Protein AF-A0ABD1K1K9-F1 (afdb_monomer)

Organism: NCBI:txid363190

Radius of gyration: 26.62 Å; Cα contacts (8 Å, |Δi|>4): 197; chains: 1; bounding box: 56×58×62 Å

Solvent-accessible surface area (backbone atoms only — not comparable to full-atom values): 9555 Å² total; per-residue (Å²): 135,87,79,87,56,59,51,72,58,50,47,62,56,46,63,74,80,51,86,62,92,64,49,70,59,55,43,46,50,52,50,70,70,32,63,67,47,62,74,72,45,78,76,86,63,81,74,80,76,75,80,84,75,78,77,81,86,60,85,56,72,51,34,38,30,41,42,52,78,50,68,86,47,85,70,41,99,88,55,29,24,31,37,39,35,39,30,22,71,54,74,62,50,77,45,78,47,78,24,65,61,72,50,42,67,59,50,50,57,52,47,52,56,50,29,74,75,75,48,81,36,52,30,43,36,31,56,83,47,69,43,62,70,33,68,70,40,49,50,54,30,56,77,69,67,28,45,79,43,67,53,66,86,96,47,97,85,113

Sequence (158 aa):
MAWHVGVRKTQGWITRHLYWPRLHKDVVAFVRSCHVCQVSGKPNQKVPVAPLCPPPIVIESFSRVLIDCVGPSPRTKKGNEFLFTIMDVTTHFPEAIPLRNIKTRTVVDSLLLFFSRFGLPKEVQSDRGTNFTSGVFQQAMDELGITQVVSSAYHPQS

Mean predicted aligned error: 12.32 Å

Secondary structure (DSSP, 8-state):
------HHHHHHHHTTT---TTHHHHHHHHHHH-HHHHHHS---S-PPPPPP-PPP---STTSEEEEEEE---PPPTT---EEEEEEETTT--EEEEEES---HHHHHHHHHHHHHHH---SEEEE-S-HHHHSHHHHHHHHHTTPEEEEPPTT-TT-

InterPro domains:
  IPR001584 Integrase, catalytic core [PF00665] (75-156)
  IPR001584 Integrase, catalytic core [PS50994] (50-158)
  IPR012337 Ribonuclease H-like superfamily [SSF53098] (53-158)
  IPR036397 Ribonuclease H superfamily [G3DSA:3.30.420.10] (57-158)
  IPR041588 Integrase zinc-binding domain [PF17921] (3-40)

Nearest PDB structures (foldseek):
  5ejk-assembly1_E  TM=6.151E-01  e=3.432E-09  Rous sarcoma virus - Prague C
  5ejk-assembly1_H  TM=6.158E-01  e=6.877E-09  Rous 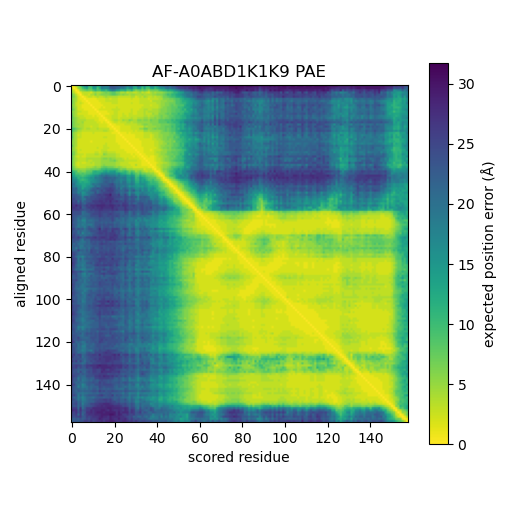sarcoma virus - Prague C
  7jn3-assembly1_E  TM=6.492E-01  e=1.468E-08  Rous sarcoma virus (strain Schmidt-Ruppin A)
  7usf-assembly1_A  TM=6.588E-01  e=1.258E-07  Mouse mammary tumor virus
  3jca-assembly1_E  TM=6.449E-01  e=8.081E-08  Mouse mammary tumor virus

pLDDT: mean 85.43, std 12.84, range [40.91, 96.12]

Structure (mmCIF, N/CA/C/O backbone):
data_AF-A0ABD1K1K9-F1
#
_entry.id   AF-A0ABD1K1K9-F1
#
loop_
_atom_site.group_PDB
_atom_site.id
_atom_site.type_symbol
_atom_site.label_atom_id
_atom_site.label_alt_id
_atom_site.label_comp_id
_atom_site.label_asym_id
_atom_site.label_entity_id
_atom_site.label_seq_id
_atom_site.pdbx_PDB_ins_code
_atom_site.Cartn_x
_atom_site.Cartn_y
_atom_site.Cartn_z
_atom_site.occupancy
_atom_site.B_iso_or_equiv
_atom_site.auth_seq_id
_atom_site.auth_comp_id
_atom_site.auth_asym_id
_atom_site.auth_atom_id
_atom_site.pdbx_PDB_model_num
ATOM 1 N N . MET A 1 1 ? 23.567 -40.635 -18.439 1.00 40.91 1 MET A N 1
ATOM 2 C CA . MET A 1 1 ? 23.815 -39.460 -17.573 1.00 40.91 1 MET A CA 1
ATOM 3 C C . MET A 1 1 ? 24.347 -38.323 -18.432 1.00 40.91 1 MET A C 1
ATOM 5 O O . MET A 1 1 ? 25.516 -38.354 -18.794 1.00 40.91 1 MET A O 1
ATOM 9 N N . ALA A 1 2 ? 23.507 -37.361 -18.813 1.00 55.34 2 ALA A N 1
ATOM 10 C CA . ALA A 1 2 ? 23.975 -36.148 -19.482 1.00 55.34 2 ALA A CA 1
ATOM 11 C C . ALA A 1 2 ? 24.431 -35.154 -18.405 1.00 55.34 2 ALA A C 1
ATOM 13 O O . ALA A 1 2 ? 23.628 -34.668 -17.613 1.00 55.34 2 ALA A O 1
ATOM 14 N N . TRP A 1 3 ? 25.736 -34.915 -18.313 1.00 66.38 3 TRP A N 1
ATOM 15 C CA . TRP A 1 3 ? 26.302 -33.986 -17.340 1.00 66.38 3 TRP A CA 1
ATOM 16 C C . TRP A 1 3 ? 26.154 -32.553 -17.879 1.00 66.38 3 TRP A C 1
ATOM 18 O O . TRP A 1 3 ? 26.873 -32.164 -18.797 1.00 66.38 3 TRP A O 1
ATOM 28 N N . HIS A 1 4 ? 25.226 -31.763 -17.320 1.00 83.75 4 HIS A N 1
ATOM 29 C CA . HIS A 1 4 ? 25.000 -30.344 -17.655 1.00 83.75 4 HIS A CA 1
ATOM 30 C C . HIS A 1 4 ? 26.104 -29.446 -17.084 1.00 83.75 4 HIS A C 1
ATOM 32 O O . HIS A 1 4 ? 25.910 -28.663 -16.155 1.00 83.75 4 HIS A O 1
ATOM 38 N N . VAL A 1 5 ? 27.311 -29.608 -17.614 1.00 79.94 5 VAL A N 1
ATOM 39 C CA . VAL A 1 5 ? 28.490 -28.863 -17.181 1.00 79.94 5 VAL A CA 1
ATOM 40 C C . VAL A 1 5 ? 28.701 -27.633 -18.065 1.00 79.94 5 VAL A C 1
ATOM 42 O O . VAL A 1 5 ? 28.356 -27.618 -19.244 1.00 79.94 5 VAL A O 1
ATOM 45 N N . GLY A 1 6 ? 29.234 -26.558 -17.480 1.00 83.56 6 GLY A N 1
ATOM 46 C CA . GLY A 1 6 ? 29.491 -25.319 -18.217 1.00 83.56 6 GLY A CA 1
ATOM 47 C C . GLY A 1 6 ? 30.501 -25.503 -19.356 1.00 83.56 6 GLY A C 1
ATOM 48 O O . GLY A 1 6 ? 31.290 -26.450 -19.357 1.00 83.56 6 GLY A O 1
ATOM 49 N N . VAL A 1 7 ? 30.525 -24.536 -20.281 1.00 88.19 7 VAL A N 1
ATOM 50 C CA . VAL A 1 7 ? 31.319 -24.530 -21.531 1.00 88.19 7 VAL A CA 1
ATOM 51 C C . VAL A 1 7 ? 32.725 -25.115 -21.367 1.00 88.19 7 VAL A C 1
ATOM 53 O O . VAL A 1 7 ? 33.105 -26.019 -22.105 1.00 88.19 7 VAL A O 1
ATOM 56 N N . ARG A 1 8 ? 33.489 -24.651 -20.369 1.00 88.00 8 ARG A N 1
ATOM 57 C CA . ARG A 1 8 ? 34.891 -25.056 -20.161 1.00 88.00 8 ARG A CA 1
ATOM 58 C C . ARG A 1 8 ? 35.050 -26.554 -19.876 1.00 88.00 8 ARG A C 1
ATOM 60 O O . ARG A 1 8 ? 35.991 -27.171 -20.367 1.00 88.00 8 ARG A O 1
ATOM 67 N N . LYS A 1 9 ? 34.144 -27.143 -19.087 1.00 87.88 9 LYS A N 1
ATOM 68 C CA . LYS A 1 9 ? 34.180 -28.578 -18.758 1.00 87.88 9 LYS A CA 1
ATOM 69 C C . LYS A 1 9 ? 33.735 -29.421 -19.952 1.00 87.88 9 LYS A C 1
ATOM 71 O O . LYS A 1 9 ? 34.387 -30.416 -20.251 1.00 87.88 9 LYS A O 1
ATOM 76 N N . THR A 1 10 ? 32.688 -28.988 -20.657 1.00 88.81 10 THR A N 1
ATOM 77 C CA . THR A 1 10 ? 32.200 -29.649 -21.877 1.00 88.81 10 THR A CA 1
ATOM 78 C C . THR A 1 10 ? 33.285 -29.683 -22.945 1.00 88.81 10 THR A C 1
ATOM 80 O O . THR A 1 10 ? 33.610 -30.745 -23.467 1.00 88.81 10 THR A O 1
ATOM 83 N N . GLN A 1 11 ? 33.925 -28.542 -23.199 1.00 90.31 11 GLN A N 1
ATOM 84 C CA . GLN A 1 11 ? 35.023 -28.449 -24.153 1.00 90.31 11 GLN A CA 1
ATOM 85 C C . GLN A 1 11 ? 36.196 -29.349 -23.756 1.00 90.31 11 GLN A C 1
ATOM 87 O O . GLN A 1 11 ? 36.659 -30.123 -24.584 1.00 90.31 11 GLN A O 1
ATOM 92 N N . GLY A 1 12 ? 36.638 -29.296 -22.495 1.00 89.44 12 GLY A N 1
ATOM 93 C CA . GLY A 1 12 ? 37.769 -30.096 -22.020 1.00 89.44 12 GLY A CA 1
ATOM 94 C C . GLY A 1 12 ? 37.537 -31.610 -22.064 1.00 89.44 12 GLY A C 1
ATOM 95 O O . GLY A 1 12 ? 38.504 -32.364 -22.113 1.00 89.44 12 GLY A O 1
ATOM 96 N N . TRP A 1 13 ? 36.282 -32.067 -22.045 1.00 89.56 13 TRP A N 1
ATOM 97 C CA . TRP A 1 13 ? 35.948 -33.478 -22.246 1.00 89.56 13 TRP A CA 1
ATOM 98 C C . TRP A 1 13 ? 35.986 -33.867 -23.729 1.00 89.56 13 TRP A C 1
ATOM 100 O O . TRP A 1 13 ? 36.580 -34.886 -24.084 1.00 89.56 13 TRP A O 1
ATOM 110 N N . ILE A 1 14 ? 35.413 -33.029 -24.599 1.00 90.19 14 ILE A N 1
ATOM 111 C CA . ILE A 1 14 ? 35.364 -33.266 -26.048 1.00 90.19 14 ILE A CA 1
ATOM 112 C C . ILE A 1 14 ? 36.777 -33.276 -26.638 1.00 90.19 14 ILE A C 1
ATOM 114 O O . ILE A 1 14 ? 37.125 -34.207 -27.359 1.00 90.19 14 ILE A O 1
ATOM 118 N N . THR A 1 15 ? 37.623 -32.307 -26.275 1.00 91.88 15 THR A N 1
ATOM 119 C CA . THR A 1 15 ? 38.984 -32.176 -26.826 1.00 91.88 15 THR A CA 1
ATOM 120 C C . THR A 1 15 ? 39.925 -33.320 -26.448 1.00 91.88 15 THR A C 1
ATOM 122 O O . THR A 1 15 ? 41.019 -33.400 -26.991 1.00 91.88 15 THR A O 1
ATOM 125 N N . ARG A 1 16 ? 39.535 -34.202 -25.515 1.00 91.69 16 ARG A N 1
ATOM 126 C CA . ARG A 1 16 ? 40.296 -35.425 -25.199 1.00 91.69 16 ARG A CA 1
ATOM 127 C C . ARG A 1 16 ? 40.127 -36.519 -26.252 1.00 91.69 16 ARG A C 1
ATOM 129 O O . ARG A 1 16 ? 40.971 -37.401 -26.321 1.00 91.69 16 ARG A O 1
ATOM 136 N N . HIS A 1 17 ? 39.043 -36.477 -27.025 1.00 90.81 17 HIS A N 1
ATOM 137 C CA . HIS A 1 17 ? 38.665 -37.557 -27.939 1.00 90.81 17 HIS A CA 1
ATOM 138 C C . HIS A 1 17 ? 38.452 -37.071 -29.374 1.00 90.81 17 HIS A C 1
ATOM 140 O O . HIS A 1 17 ? 38.633 -37.841 -30.310 1.00 90.81 17 HIS A O 1
ATOM 146 N N . LEU A 1 18 ? 38.046 -35.813 -29.557 1.00 92.06 18 LEU A N 1
ATOM 147 C CA . LEU A 1 18 ? 37.618 -35.266 -30.840 1.00 92.06 18 LEU A CA 1
ATOM 148 C C . LEU A 1 18 ? 38.194 -33.868 -31.059 1.00 92.06 18 LEU A C 1
ATOM 150 O O . LEU A 1 18 ? 38.378 -33.088 -30.123 1.00 92.06 18 LEU A O 1
ATOM 154 N N . TYR A 1 19 ? 38.407 -33.531 -32.327 1.00 91.88 19 TYR A N 1
ATOM 155 C CA . TYR A 1 19 ? 38.807 -32.201 -32.758 1.00 91.88 19 TYR A CA 1
ATOM 156 C C . TYR A 1 19 ? 38.095 -31.834 -34.057 1.00 91.88 19 TYR A C 1
ATOM 158 O O . TYR A 1 19 ? 37.990 -32.655 -34.966 1.00 91.88 19 TYR A O 1
ATOM 166 N N . TRP A 1 20 ? 37.644 -30.584 -34.154 1.00 94.12 20 TRP A N 1
ATOM 167 C CA . TRP A 1 20 ? 37.195 -29.988 -35.407 1.00 94.12 20 TRP A CA 1
ATOM 168 C C . TRP A 1 20 ? 37.368 -28.459 -35.388 1.00 94.12 20 TRP A C 1
ATOM 170 O O . TRP A 1 20 ? 37.436 -27.846 -34.310 1.00 94.12 20 TRP A O 1
ATOM 180 N N . PRO A 1 21 ? 37.430 -27.807 -36.566 1.00 92.94 21 PRO A N 1
ATOM 181 C CA . PRO A 1 21 ? 37.479 -26.353 -36.649 1.00 92.94 21 PRO A CA 1
ATOM 182 C C . PRO A 1 21 ? 36.258 -25.720 -35.975 1.00 92.94 21 PRO A C 1
ATOM 184 O O . PRO A 1 21 ? 35.131 -26.102 -36.254 1.00 92.94 21 PRO A O 1
ATOM 187 N N . ARG A 1 22 ? 36.476 -24.700 -35.135 1.00 91.88 22 ARG A N 1
ATOM 188 C CA . ARG A 1 22 ? 35.427 -23.960 -34.393 1.00 91.88 22 ARG A CA 1
ATOM 189 C C . ARG A 1 22 ? 34.728 -24.726 -33.259 1.00 91.88 22 ARG A C 1
ATOM 191 O O . ARG A 1 22 ? 33.776 -24.185 -32.706 1.00 91.88 22 ARG A O 1
ATOM 198 N N . LEU A 1 23 ? 35.278 -25.850 -32.791 1.00 91.12 23 LEU A N 1
ATOM 199 C CA . LEU A 1 23 ? 34.775 -26.618 -31.637 1.00 91.12 23 LEU A CA 1
ATOM 200 C C . LEU A 1 23 ? 34.336 -25.754 -30.444 1.00 91.12 23 LEU A C 1
ATOM 202 O O . LEU A 1 23 ? 33.243 -25.933 -29.919 1.00 91.12 23 LEU A O 1
ATOM 206 N N . HIS A 1 24 ? 35.143 -24.769 -30.034 1.00 91.06 24 HIS A N 1
ATOM 207 C CA . HIS A 1 24 ? 34.766 -23.861 -28.943 1.00 91.06 24 HIS A CA 1
ATOM 208 C C . HIS A 1 24 ? 33.449 -23.113 -29.223 1.00 91.06 24 HIS A C 1
ATOM 210 O O . HIS A 1 24 ? 32.613 -22.985 -28.331 1.00 91.06 24 HIS A O 1
ATOM 216 N N . LYS A 1 25 ? 33.256 -22.601 -30.448 1.00 93.06 25 LYS A N 1
ATOM 2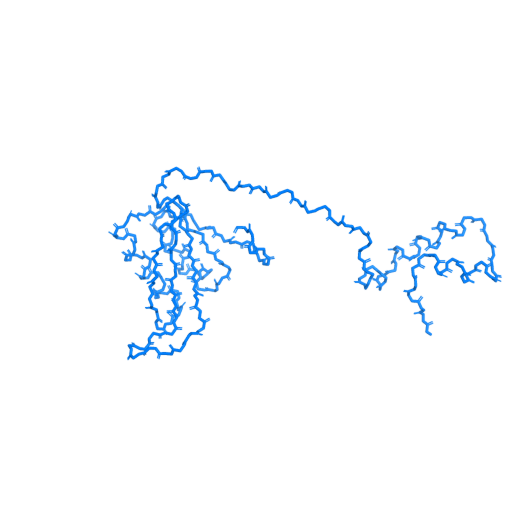17 C CA . LYS A 1 25 ? 32.036 -21.866 -30.822 1.00 93.06 25 LYS A CA 1
ATOM 218 C C . LYS A 1 25 ? 30.809 -22.772 -30.738 1.00 93.06 25 LYS A C 1
ATOM 220 O O . LYS A 1 25 ? 29.801 -22.347 -30.182 1.00 93.06 25 LYS A O 1
ATOM 225 N N . ASP A 1 26 ? 30.928 -24.010 -31.201 1.00 92.12 26 ASP A N 1
ATOM 226 C CA . ASP A 1 26 ? 29.820 -24.968 -31.203 1.00 92.12 26 ASP A CA 1
ATOM 227 C C . ASP A 1 26 ? 29.456 -25.408 -29.781 1.00 92.12 26 ASP A C 1
ATOM 229 O O . ASP A 1 26 ? 28.281 -25.451 -29.421 1.00 92.12 26 ASP A O 1
ATOM 233 N N . VAL A 1 27 ? 30.458 -25.632 -28.921 1.00 91.56 27 VAL A N 1
ATOM 234 C CA . VAL A 1 27 ? 30.235 -25.947 -27.501 1.00 91.56 27 VAL A CA 1
ATOM 235 C C . VAL A 1 27 ? 29.559 -24.783 -26.774 1.00 91.56 27 VAL A C 1
ATOM 237 O O . VAL A 1 27 ? 28.632 -25.001 -25.991 1.00 91.56 27 VAL A O 1
ATOM 240 N N . VAL A 1 28 ? 29.983 -23.542 -27.032 1.00 90.25 28 VAL A N 1
ATOM 241 C CA . VAL A 1 28 ? 29.318 -22.352 -26.478 1.00 90.25 28 VAL A CA 1
ATOM 242 C C . VAL A 1 28 ? 27.871 -22.268 -26.953 1.00 90.25 28 VAL A C 1
ATOM 244 O O . VAL A 1 28 ? 26.986 -22.040 -26.127 1.00 90.25 28 VAL A O 1
ATOM 247 N N . ALA A 1 29 ? 27.625 -22.454 -28.252 1.00 91.75 29 ALA A N 1
ATOM 248 C CA . ALA A 1 29 ? 26.284 -22.406 -28.825 1.00 91.75 29 ALA A CA 1
ATOM 249 C C . ALA A 1 29 ? 25.370 -23.463 -28.189 1.00 91.75 29 ALA A C 1
ATOM 251 O O . ALA A 1 29 ? 24.290 -23.122 -27.715 1.00 91.75 29 ALA A O 1
ATOM 252 N N . PHE A 1 30 ? 25.850 -24.702 -28.066 1.00 89.94 30 PHE A N 1
ATOM 253 C CA . PHE A 1 30 ? 25.113 -25.806 -27.454 1.00 89.94 30 PHE A CA 1
ATOM 254 C C . PHE A 1 30 ? 24.767 -25.554 -25.979 1.00 89.94 30 PHE A C 1
ATOM 256 O O . PHE A 1 30 ? 23.630 -25.747 -25.550 1.00 89.94 30 PHE A O 1
ATOM 263 N N . VAL A 1 31 ? 25.734 -25.096 -25.175 1.00 88.38 31 VAL A N 1
ATOM 264 C CA . VAL A 1 31 ? 25.488 -24.818 -23.749 1.00 88.38 31 VAL A CA 1
ATOM 265 C C . VAL A 1 31 ? 24.516 -23.645 -23.576 1.00 88.38 31 VAL A C 1
ATOM 267 O O . VAL A 1 31 ? 23.695 -23.670 -22.657 1.00 88.38 31 VAL A O 1
ATOM 270 N N . ARG A 1 32 ? 24.564 -22.644 -24.466 1.00 86.31 32 ARG A N 1
ATOM 271 C CA . ARG A 1 32 ? 23.628 -21.507 -24.476 1.00 86.31 32 ARG A CA 1
ATOM 272 C C . ARG A 1 32 ? 22.215 -21.890 -24.921 1.00 86.31 32 ARG A C 1
ATOM 274 O O . ARG A 1 32 ? 21.264 -21.330 -24.393 1.00 86.31 32 ARG A O 1
ATOM 281 N N . SER A 1 33 ? 22.062 -22.845 -25.838 1.00 89.31 33 SER A N 1
ATOM 282 C CA . SER A 1 33 ? 20.745 -23.325 -26.285 1.00 89.31 33 SER A CA 1
ATOM 283 C C . SER A 1 33 ? 20.123 -24.374 -25.356 1.00 89.31 33 SER A C 1
ATOM 285 O O . SER A 1 33 ? 18.951 -24.710 -25.496 1.00 89.31 33 SER A O 1
ATOM 287 N N . CYS A 1 34 ? 20.890 -24.933 -24.418 1.00 88.25 34 CYS A N 1
ATOM 288 C CA . CYS A 1 34 ? 20.414 -25.986 -23.528 1.00 88.25 34 CYS A CA 1
ATOM 289 C C . CYS A 1 34 ? 19.496 -25.437 -22.424 1.00 88.25 34 CYS A C 1
ATOM 291 O O . CYS A 1 34 ? 19.969 -24.802 -21.481 1.00 88.25 34 CYS A O 1
ATOM 293 N N . HIS A 1 35 ? 18.198 -25.751 -22.496 1.00 87.06 35 HIS A N 1
ATOM 294 C CA . HIS A 1 35 ? 17.178 -25.288 -21.544 1.00 87.06 35 HIS A CA 1
ATOM 295 C C . HIS A 1 35 ? 17.540 -25.567 -20.075 1.00 87.06 35 HIS A C 1
ATOM 297 O O . HIS A 1 35 ? 17.512 -24.661 -19.248 1.00 87.06 35 HIS A O 1
ATOM 303 N N . VAL A 1 36 ? 17.971 -26.793 -19.760 1.00 85.94 36 VAL A N 1
ATOM 304 C CA . VAL A 1 36 ? 18.351 -27.188 -18.391 1.00 85.94 36 VAL A CA 1
ATOM 305 C C . VAL A 1 36 ? 19.528 -26.351 -17.876 1.00 85.94 36 VAL A C 1
ATOM 307 O O . VAL A 1 36 ? 19.511 -25.884 -16.740 1.00 85.94 36 VAL A O 1
ATOM 310 N N . CYS A 1 37 ? 20.532 -26.089 -18.721 1.00 84.50 37 CYS A N 1
ATOM 311 C CA . CYS A 1 37 ? 21.665 -25.238 -18.350 1.00 84.50 37 CYS A CA 1
ATOM 312 C C . CYS A 1 37 ? 21.254 -23.773 -18.133 1.00 84.50 37 CYS A C 1
ATOM 314 O O . CYS A 1 37 ? 21.846 -23.115 -17.281 1.00 84.50 37 CYS A O 1
ATOM 316 N N . GLN A 1 38 ? 20.272 -23.266 -18.887 1.00 84.44 38 GLN A N 1
ATOM 317 C CA . GLN A 1 38 ? 19.800 -21.883 -18.759 1.00 84.44 38 GLN A CA 1
ATOM 318 C C . GLN A 1 38 ? 18.927 -21.669 -17.516 1.00 84.44 38 GLN A C 1
ATOM 320 O O . GLN A 1 38 ? 19.036 -20.630 -16.877 1.00 84.44 38 GLN A O 1
ATOM 325 N N . VAL A 1 39 ? 18.099 -22.651 -17.146 1.00 83.50 39 VAL A N 1
ATOM 326 C CA . VAL A 1 39 ? 17.216 -22.552 -15.970 1.00 83.50 39 VAL A CA 1
ATOM 327 C C . VAL A 1 39 ? 17.971 -22.824 -14.667 1.00 83.50 39 VAL A C 1
ATOM 329 O O . VAL A 1 39 ? 17.747 -22.146 -13.669 1.00 83.50 39 VAL A O 1
ATOM 332 N N . SER A 1 40 ? 18.871 -23.812 -14.651 1.00 80.12 40 SER A N 1
ATOM 333 C CA . SER A 1 40 ? 19.585 -24.226 -13.431 1.00 80.12 40 SER A CA 1
ATOM 334 C C . SER A 1 40 ? 20.944 -23.544 -13.243 1.00 80.12 40 SER A C 1
ATOM 336 O O . SER A 1 40 ? 21.550 -23.646 -12.174 1.00 80.12 40 SER A O 1
ATOM 338 N N . GLY A 1 41 ? 21.465 -22.888 -14.282 1.00 70.69 41 GLY A N 1
ATOM 339 C CA . GLY A 1 41 ? 22.748 -22.200 -14.233 1.00 70.69 41 GLY A CA 1
ATOM 340 C C . GLY A 1 41 ? 22.691 -20.982 -13.316 1.00 70.69 41 GLY A C 1
ATOM 341 O O . GLY A 1 41 ? 21.855 -20.102 -13.492 1.00 70.69 41 GLY A O 1
ATOM 342 N N . LYS A 1 42 ? 23.618 -20.889 -12.356 1.00 66.94 42 LYS A N 1
ATOM 343 C CA . LYS A 1 42 ? 23.793 -19.651 -11.587 1.00 66.94 42 LYS A CA 1
ATOM 344 C C . LYS A 1 42 ? 24.176 -18.522 -12.558 1.00 66.94 42 LYS A C 1
ATOM 346 O O . LYS A 1 42 ? 25.132 -18.710 -13.318 1.00 66.94 42 LYS A O 1
ATOM 351 N N . PRO A 1 43 ? 23.488 -17.366 -12.542 1.00 64.25 43 PRO A N 1
ATOM 352 C CA . PRO A 1 43 ? 23.886 -16.230 -13.358 1.00 64.25 43 PRO A CA 1
ATOM 353 C C . PRO A 1 43 ? 25.308 -15.811 -12.967 1.00 64.25 43 PRO A C 1
ATOM 355 O O . PRO A 1 43 ? 25.552 -15.396 -11.838 1.00 64.25 43 PRO A O 1
ATOM 358 N N . ASN A 1 44 ? 26.264 -15.934 -13.889 1.00 62.78 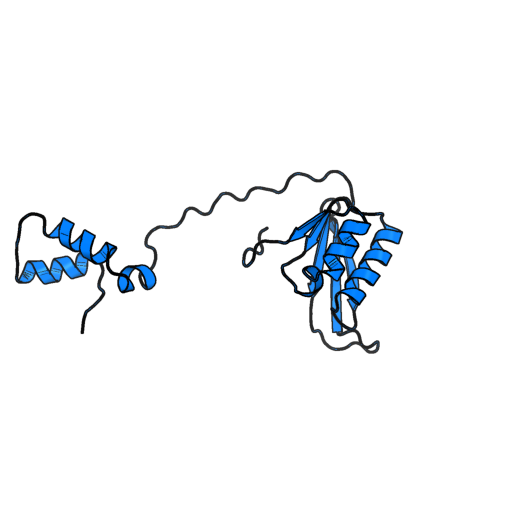44 ASN A N 1
ATOM 359 C CA . ASN A 1 44 ? 27.622 -15.410 -13.683 1.00 62.78 44 ASN A CA 1
ATOM 360 C C . ASN A 1 44 ? 27.694 -13.891 -13.906 1.00 62.78 44 ASN A C 1
ATOM 362 O O . ASN A 1 44 ? 28.710 -13.270 -13.597 1.00 62.78 44 ASN A O 1
ATOM 366 N N . GLN A 1 45 ? 26.638 -13.286 -14.452 1.00 64.31 45 GLN A N 1
ATOM 367 C CA . GLN A 1 45 ? 26.511 -11.839 -14.530 1.00 64.31 45 GLN A CA 1
ATOM 368 C C . GLN A 1 45 ? 25.891 -11.326 -13.237 1.00 64.31 45 GLN A C 1
ATOM 370 O O . GLN A 1 45 ? 24.759 -11.670 -12.899 1.00 64.31 45 GLN A O 1
ATOM 375 N N . LYS A 1 46 ? 26.625 -10.452 -12.543 1.00 62.88 46 LYS A N 1
ATOM 376 C CA . LYS A 1 46 ? 25.997 -9.491 -11.640 1.00 62.88 46 LYS A CA 1
ATOM 377 C C . LYS A 1 46 ? 25.058 -8.659 -12.506 1.00 62.88 46 LYS A C 1
ATOM 379 O O . LYS A 1 46 ? 25.531 -7.858 -13.310 1.00 62.88 46 LYS A O 1
ATOM 384 N N . VAL A 1 47 ? 23.757 -8.907 -12.405 1.00 67.69 47 VAL A N 1
ATOM 385 C CA . VAL A 1 47 ? 22.761 -8.009 -12.986 1.00 67.69 47 VAL A CA 1
ATOM 386 C C . VAL A 1 47 ? 22.998 -6.651 -12.323 1.00 67.69 47 VAL A C 1
ATOM 388 O O . VAL A 1 47 ? 23.017 -6.603 -11.089 1.00 67.69 47 VAL A O 1
ATOM 391 N N . PRO A 1 48 ? 23.273 -5.577 -13.085 1.00 69.62 48 PRO A N 1
ATOM 392 C CA . PRO A 1 48 ? 23.380 -4.249 -12.507 1.00 69.62 48 PRO A CA 1
ATOM 393 C C . PRO A 1 48 ? 22.075 -3.962 -11.771 1.00 69.62 48 PRO A C 1
ATOM 395 O O . PRO A 1 48 ? 21.004 -4.000 -12.377 1.00 69.62 48 PRO A O 1
ATOM 398 N N . VAL A 1 49 ? 22.154 -3.741 -10.461 1.00 71.00 49 VAL A N 1
ATOM 399 C CA . VAL A 1 49 ? 20.999 -3.268 -9.701 1.00 71.00 49 VAL A CA 1
ATOM 400 C C . VAL A 1 49 ? 20.682 -1.886 -10.256 1.00 71.00 49 VAL A C 1
ATOM 402 O O . VAL A 1 49 ? 21.573 -1.035 -10.318 1.00 71.00 49 VAL A O 1
ATOM 405 N N . ALA A 1 50 ? 19.454 -1.690 -10.733 1.00 71.94 50 ALA A N 1
ATOM 406 C CA . ALA A 1 50 ? 19.021 -0.378 -11.187 1.00 71.94 50 ALA A CA 1
ATOM 407 C C . ALA A 1 50 ? 19.231 0.636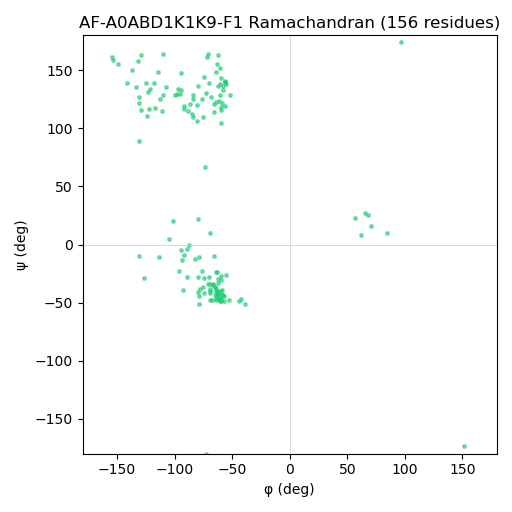 -10.046 1.00 71.94 50 ALA A C 1
ATOM 409 O O . ALA A 1 50 ? 18.984 0.291 -8.886 1.00 71.94 50 ALA A O 1
ATOM 410 N N . PRO A 1 51 ? 19.720 1.855 -10.333 1.00 75.44 51 PRO A N 1
ATOM 411 C CA . PRO A 1 51 ? 19.872 2.869 -9.301 1.00 75.44 51 PRO A CA 1
ATOM 412 C C . PRO A 1 51 ? 18.516 3.135 -8.642 1.00 75.44 51 PRO A C 1
ATOM 414 O O . PRO A 1 51 ? 17.500 3.238 -9.329 1.00 75.44 51 PRO A O 1
ATOM 417 N N . LEU A 1 52 ? 18.508 3.230 -7.310 1.00 71.44 52 LEU A N 1
ATOM 418 C CA . LEU A 1 52 ? 17.314 3.606 -6.558 1.00 71.44 52 LEU A CA 1
ATOM 419 C C . LEU A 1 52 ? 16.877 4.999 -7.023 1.00 71.44 52 LEU A C 1
ATOM 421 O O . LEU A 1 52 ? 17.634 5.962 -6.895 1.00 71.44 52 LEU A O 1
ATOM 425 N N . CYS A 1 53 ? 15.672 5.103 -7.578 1.00 67.06 53 CYS A N 1
ATOM 426 C CA . CYS A 1 53 ? 15.058 6.389 -7.876 1.00 67.06 53 CYS A CA 1
ATOM 427 C C . CYS A 1 53 ? 14.354 6.878 -6.607 1.00 67.06 53 CYS A C 1
ATOM 429 O O . CYS A 1 53 ? 13.373 6.249 -6.204 1.00 67.06 53 CYS A O 1
ATOM 431 N N . PRO A 1 54 ? 14.827 7.957 -5.957 1.00 65.19 54 PRO A N 1
ATOM 432 C CA . PRO A 1 54 ? 14.098 8.522 -4.835 1.00 65.19 54 PRO A CA 1
ATOM 433 C C . PRO A 1 54 ? 12.707 8.968 -5.314 1.00 65.19 54 PRO A C 1
ATOM 435 O O 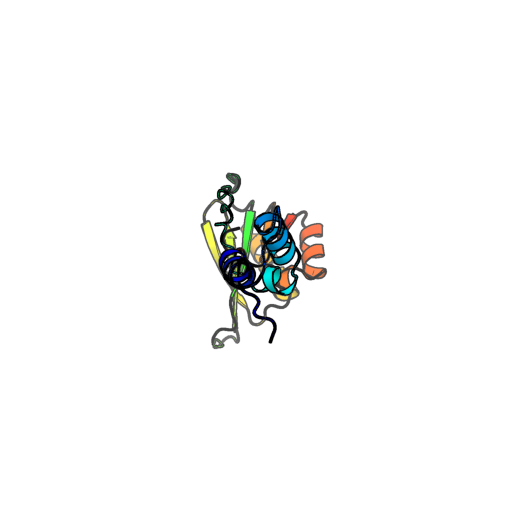. PRO A 1 54 ? 12.592 9.522 -6.414 1.00 65.19 54 PRO A O 1
ATOM 438 N N . PRO A 1 55 ? 11.649 8.712 -4.527 1.00 65.44 55 PRO A N 1
ATOM 439 C CA . PRO A 1 55 ? 10.315 9.171 -4.874 1.00 65.44 55 PRO A CA 1
ATOM 440 C C . PRO A 1 55 ? 10.290 10.707 -4.964 1.00 65.44 55 PRO A C 1
ATOM 442 O O . PRO A 1 55 ? 11.087 11.380 -4.301 1.00 65.44 55 PRO A O 1
ATOM 445 N N . PRO A 1 56 ? 9.396 11.281 -5.789 1.00 67.94 56 PRO A N 1
ATOM 446 C CA . PRO A 1 56 ? 9.239 12.727 -5.875 1.00 67.94 56 PRO A CA 1
ATOM 447 C C . PRO A 1 56 ? 8.929 13.313 -4.493 1.00 67.94 56 PRO A C 1
ATOM 449 O O . PRO A 1 56 ? 8.178 12.726 -3.714 1.00 67.94 56 PRO A O 1
ATOM 452 N N . ILE A 1 57 ? 9.515 14.475 -4.192 1.00 67.56 57 ILE A N 1
ATOM 453 C CA . ILE A 1 57 ? 9.301 15.168 -2.920 1.00 67.56 57 ILE A CA 1
ATOM 454 C C . ILE A 1 57 ? 7.842 15.619 -2.861 1.00 67.56 57 ILE A C 1
ATOM 456 O O . ILE A 1 57 ? 7.410 16.474 -3.635 1.00 67.56 57 ILE A O 1
ATOM 460 N N . VAL A 1 58 ? 7.094 15.047 -1.926 1.00 68.94 58 VAL A N 1
ATOM 461 C CA . VAL A 1 58 ? 5.725 15.454 -1.626 1.00 68.94 58 VAL A CA 1
ATOM 462 C C . VAL A 1 58 ? 5.791 16.570 -0.584 1.00 68.94 58 VAL A C 1
ATOM 464 O O . VAL A 1 58 ? 6.260 16.345 0.528 1.00 68.94 58 VAL A O 1
ATOM 467 N N . ILE A 1 59 ? 5.373 17.785 -0.948 1.00 78.12 59 ILE A N 1
ATOM 468 C CA . ILE A 1 59 ? 5.481 18.980 -0.081 1.00 78.12 59 ILE A CA 1
ATOM 469 C C . ILE A 1 59 ? 4.245 19.143 0.819 1.00 78.12 59 ILE A C 1
ATOM 471 O O . ILE A 1 59 ? 4.331 19.711 1.903 1.00 78.12 59 ILE A O 1
ATOM 475 N N . GLU A 1 60 ? 3.088 18.656 0.376 1.00 87.00 60 GLU A N 1
ATOM 476 C CA . GLU A 1 60 ? 1.809 18.843 1.061 1.00 87.00 60 GLU A CA 1
ATOM 477 C C . GLU A 1 60 ? 1.531 17.688 2.031 1.00 87.00 60 GLU A C 1
ATOM 479 O O . GLU A 1 60 ? 1.408 16.535 1.610 1.00 87.00 60 GLU A O 1
ATOM 484 N N . SER A 1 61 ? 1.409 18.001 3.323 1.00 89.81 61 SER A N 1
ATOM 485 C CA . SER A 1 61 ? 1.074 17.026 4.365 1.00 89.81 61 SER A CA 1
ATOM 486 C C . SER A 1 61 ? -0.232 16.299 4.054 1.00 89.81 61 SER A C 1
ATOM 488 O O . SER A 1 61 ? -1.198 16.920 3.615 1.00 89.81 61 SER A O 1
ATOM 490 N N . PHE A 1 62 ? -0.269 14.993 4.314 1.00 90.88 62 PHE A N 1
ATOM 491 C CA . PHE A 1 62 ? -1.417 14.112 4.071 1.00 90.88 62 PHE A CA 1
ATOM 492 C C . PHE A 1 62 ? -1.848 14.000 2.605 1.00 90.88 62 PHE A C 1
ATOM 494 O O . PHE A 1 62 ? -2.864 13.374 2.322 1.00 90.88 62 PHE A O 1
ATOM 501 N N . SER A 1 63 ? -1.086 14.542 1.650 1.00 91.94 63 SER A N 1
ATOM 502 C CA . SER A 1 63 ? -1.414 14.380 0.230 1.00 91.94 63 SER A CA 1
ATOM 503 C C . SER A 1 63 ? -1.101 12.974 -0.288 1.00 91.94 63 SER A C 1
ATOM 505 O O . SER A 1 63 ? -1.803 12.497 -1.180 1.00 91.94 63 SER A O 1
ATOM 507 N N . ARG A 1 64 ? -0.111 12.286 0.295 1.00 92.44 64 ARG A N 1
ATOM 508 C CA . ARG A 1 64 ? 0.194 10.878 0.020 1.00 92.44 64 ARG A CA 1
ATOM 509 C C . ARG A 1 64 ? 0.338 10.107 1.321 1.00 92.44 64 ARG A C 1
ATOM 511 O O . ARG A 1 64 ? 1.212 10.412 2.131 1.00 92.44 64 ARG A O 1
ATOM 518 N N . VAL A 1 65 ? -0.477 9.072 1.485 1.00 94.50 65 VAL A N 1
ATOM 519 C CA . VAL A 1 65 ? -0.444 8.208 2.670 1.00 94.50 65 VAL A CA 1
ATOM 520 C C . VAL A 1 65 ? -0.090 6.774 2.300 1.00 94.50 65 VAL A C 1
ATOM 522 O O . VAL A 1 65 ? -0.559 6.240 1.296 1.00 94.50 65 VAL A O 1
ATOM 525 N N . LEU A 1 66 ? 0.747 6.146 3.118 1.00 93.94 66 LEU A N 1
ATOM 526 C CA . LEU A 1 66 ? 1.070 4.726 3.054 1.00 93.94 66 LEU A CA 1
ATOM 527 C C . LEU A 1 66 ? 0.147 3.979 4.009 1.00 93.94 66 LEU A C 1
ATOM 529 O O . LEU A 1 66 ? 0.000 4.392 5.159 1.00 93.94 66 LEU A O 1
ATOM 533 N N . ILE A 1 67 ? -0.451 2.885 3.554 1.00 95.12 67 ILE A N 1
ATOM 534 C CA . ILE A 1 67 ? -1.334 2.056 4.369 1.00 95.12 67 ILE A CA 1
ATOM 535 C C . ILE A 1 67 ? -0.857 0.606 4.387 1.00 95.12 67 ILE A C 1
ATOM 537 O O . ILE A 1 67 ? -0.440 0.069 3.361 1.00 95.12 67 ILE A O 1
ATOM 541 N N . ASP A 1 68 ? -0.928 -0.024 5.557 1.00 93.00 68 ASP A N 1
ATOM 542 C CA . ASP A 1 68 ? -0.508 -1.412 5.761 1.00 93.00 68 ASP A CA 1
ATOM 543 C C . ASP A 1 68 ? -1.348 -2.094 6.856 1.00 93.00 68 ASP A C 1
ATOM 545 O O . ASP A 1 68 ? -1.953 -1.440 7.709 1.00 93.00 68 ASP A O 1
ATOM 549 N N . CYS A 1 69 ? -1.434 -3.421 6.808 1.00 92.50 69 CYS A N 1
ATOM 550 C CA . CYS A 1 69 ? -2.153 -4.252 7.767 1.00 92.50 69 CYS A CA 1
ATOM 551 C C . CYS A 1 69 ? -1.215 -5.294 8.376 1.00 92.50 69 CYS A C 1
ATOM 553 O O . CYS A 1 69 ? -0.862 -6.285 7.741 1.00 92.50 69 CYS A O 1
ATOM 555 N N . VAL A 1 70 ? -0.911 -5.134 9.661 1.00 90.94 70 VAL A N 1
ATOM 556 C CA . VAL A 1 70 ? -0.037 -6.041 10.407 1.00 90.94 70 VAL A CA 1
ATOM 557 C C . VAL A 1 70 ? -0.868 -7.048 11.200 1.00 90.94 70 VAL A C 1
ATOM 559 O O . VAL A 1 70 ? -1.759 -6.678 11.970 1.00 90.94 70 VAL A O 1
ATOM 562 N N . GLY A 1 71 ? -0.552 -8.335 11.060 1.00 88.50 71 GLY A N 1
ATOM 563 C CA . GLY A 1 71 ? -1.115 -9.398 11.890 1.00 88.50 71 GLY A CA 1
ATOM 564 C C . GLY A 1 71 ? -1.203 -10.757 11.191 1.00 88.50 71 GLY A C 1
ATOM 565 O O . GLY A 1 71 ? -0.714 -10.910 10.071 1.00 88.50 71 GLY A O 1
ATOM 566 N N . PRO A 1 72 ? -1.842 -11.746 11.839 1.00 88.06 72 PRO A N 1
ATOM 567 C CA . PRO A 1 72 ? -2.524 -11.650 13.136 1.00 88.06 72 PRO A CA 1
ATOM 568 C C . PRO A 1 72 ? -1.564 -11.578 14.343 1.00 88.06 72 PRO A C 1
ATOM 570 O O . PRO A 1 72 ? -0.518 -12.219 14.367 1.00 88.06 72 PRO A O 1
ATOM 573 N N . SER A 1 73 ? -1.946 -10.800 15.356 1.00 88.50 73 SER A N 1
ATOM 574 C CA . SER A 1 73 ? -1.277 -10.629 16.658 1.00 88.50 73 SER A CA 1
ATOM 575 C C . SER A 1 73 ? -2.102 -11.258 17.794 1.00 88.50 73 SER A C 1
ATOM 577 O O . SER A 1 73 ? -3.299 -11.502 17.610 1.00 88.50 73 SER A O 1
ATOM 579 N N . PRO A 1 74 ? -1.522 -11.488 18.994 1.00 92.38 74 PRO A N 1
ATOM 580 C CA . PRO A 1 74 ? -2.271 -11.985 20.144 1.00 92.38 74 PRO A CA 1
ATOM 581 C C . PRO A 1 74 ? -3.519 -11.148 20.430 1.00 92.38 74 PRO A C 1
ATOM 583 O O . PRO A 1 74 ? -3.463 -9.921 20.549 1.00 92.38 74 PRO A O 1
ATOM 586 N N . ARG A 1 75 ? -4.655 -11.834 20.556 1.00 93.44 75 ARG A N 1
ATOM 587 C CA . ARG A 1 75 ? -5.959 -11.199 20.711 1.00 93.44 75 ARG A CA 1
ATOM 588 C C . ARG A 1 75 ? -6.021 -10.363 21.985 1.00 93.44 75 ARG A C 1
ATOM 590 O O . ARG A 1 75 ? -5.847 -10.861 23.096 1.00 93.44 75 ARG A O 1
ATOM 597 N N . THR A 1 76 ? -6.334 -9.083 21.828 1.00 93.06 76 THR A N 1
ATOM 598 C CA . THR A 1 76 ? -6.551 -8.177 22.963 1.00 93.06 76 THR A CA 1
ATOM 599 C C . THR A 1 76 ? -7.862 -8.493 23.693 1.00 93.06 76 THR A C 1
ATOM 601 O O . THR A 1 76 ? -8.776 -9.093 23.127 1.00 93.06 76 THR A O 1
ATOM 604 N N . LYS A 1 77 ? -8.034 -7.985 24.924 1.00 93.25 77 LYS A N 1
ATOM 605 C CA . LYS A 1 77 ? -9.306 -8.091 25.678 1.00 93.25 77 LYS A CA 1
ATOM 606 C C . LYS A 1 77 ? -10.523 -7.538 24.914 1.00 93.25 77 LYS A C 1
ATOM 608 O O . LYS A 1 77 ? -11.643 -7.965 25.158 1.00 93.25 77 LYS A O 1
ATOM 613 N N . LYS A 1 78 ? -10.307 -6.592 23.990 1.00 91.50 78 LYS A N 1
ATOM 614 C CA . LYS A 1 78 ? -11.354 -5.988 23.142 1.00 91.50 78 LYS A CA 1
ATOM 615 C C . LYS A 1 78 ? -11.625 -6.773 21.846 1.00 91.50 78 LYS A C 1
ATOM 617 O O . LYS A 1 78 ? -12.484 -6.363 21.060 1.00 91.50 78 LYS A O 1
ATOM 622 N N . GLY A 1 79 ? -10.911 -7.880 21.630 1.00 93.06 79 GLY A N 1
ATOM 623 C CA . GLY A 1 79 ? -11.045 -8.764 20.472 1.00 93.06 79 GLY A CA 1
ATOM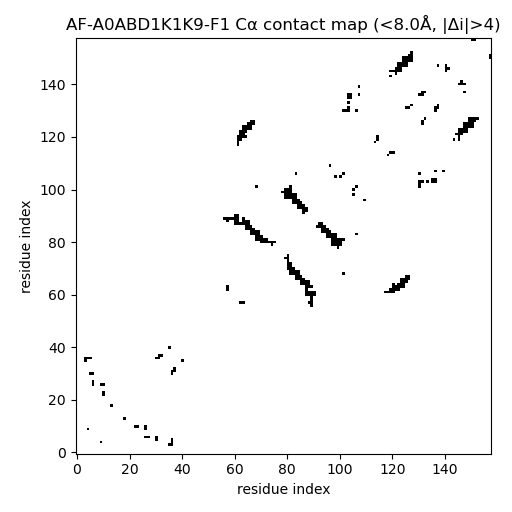 624 C C . GLY A 1 79 ? -10.260 -8.332 19.232 1.00 93.06 79 GLY A C 1
ATOM 625 O O . GLY A 1 79 ? -10.495 -8.897 18.171 1.00 93.06 79 GLY A O 1
ATOM 626 N N . ASN A 1 80 ? -9.376 -7.334 19.337 1.00 94.44 80 ASN A N 1
ATOM 627 C CA . ASN A 1 80 ? -8.545 -6.881 18.216 1.00 94.44 80 ASN A CA 1
ATOM 628 C C . ASN A 1 80 ? -7.353 -7.822 18.015 1.00 94.44 80 ASN A C 1
ATOM 630 O O . ASN A 1 80 ? -6.719 -8.204 19.003 1.00 94.44 80 ASN A O 1
ATOM 634 N N . GLU A 1 81 ? -7.077 -8.154 16.757 1.00 95.19 81 GLU A N 1
ATOM 635 C CA . GLU A 1 81 ? -6.078 -9.144 16.317 1.00 95.19 81 GLU A CA 1
ATOM 636 C C . GLU A 1 81 ? -5.161 -8.586 15.217 1.00 95.19 81 GLU A C 1
ATOM 638 O O . GLU A 1 81 ? -4.149 -9.194 14.892 1.00 95.19 81 GLU A O 1
ATOM 643 N N . PHE A 1 82 ? -5.478 -7.416 14.664 1.00 95.12 82 PHE A N 1
ATOM 644 C CA . PHE A 1 82 ? -4.723 -6.780 13.588 1.00 95.12 82 PHE A CA 1
ATOM 645 C C . PHE A 1 82 ? -4.458 -5.313 13.917 1.00 95.12 82 PHE A C 1
ATOM 647 O O . PHE A 1 82 ? -5.185 -4.703 14.707 1.00 95.12 82 PHE A O 1
ATOM 654 N N . LEU A 1 83 ? -3.436 -4.743 13.290 1.00 94.69 83 LEU A N 1
ATOM 655 C CA . LEU A 1 83 ? -3.111 -3.326 13.368 1.00 94.69 83 LEU A CA 1
ATOM 656 C C . LEU A 1 83 ? -3.116 -2.745 11.957 1.00 94.69 83 LEU A C 1
ATOM 658 O O . LEU A 1 83 ? -2.326 -3.161 11.116 1.00 94.69 83 LEU A O 1
ATOM 662 N N . PHE A 1 84 ? -4.018 -1.806 11.701 1.00 95.62 84 PHE A N 1
ATOM 663 C CA . PHE A 1 84 ? -4.046 -1.042 10.465 1.00 95.62 84 PHE A CA 1
ATOM 664 C C . PHE A 1 84 ? -3.232 0.230 10.650 1.00 95.62 84 PHE A C 1
ATOM 666 O O . PHE A 1 84 ? -3.554 1.051 11.508 1.00 95.62 84 PHE A O 1
ATOM 673 N N . THR A 1 85 ? -2.156 0.371 9.893 1.00 95.38 85 THR A N 1
ATOM 674 C CA . THR A 1 85 ? -1.234 1.498 10.006 1.00 95.38 85 THR A CA 1
ATOM 675 C C . THR A 1 85 ? -1.393 2.423 8.817 1.00 95.38 85 THR A C 1
ATOM 677 O O . THR A 1 85 ? -1.451 1.959 7.680 1.00 95.38 85 THR A O 1
ATOM 680 N N . ILE A 1 86 ? -1.428 3.722 9.091 1.00 95.88 86 ILE A N 1
ATOM 681 C CA . ILE A 1 86 ? -1.449 4.798 8.105 1.00 95.88 86 ILE A CA 1
ATOM 682 C C . ILE A 1 86 ? -0.248 5.691 8.407 1.00 95.88 86 ILE A C 1
ATOM 684 O O . ILE A 1 86 ? -0.033 6.067 9.559 1.00 95.88 86 ILE A O 1
ATOM 688 N N . MET A 1 87 ? 0.542 6.028 7.397 1.00 95.12 87 MET A N 1
ATOM 689 C CA . MET A 1 87 ? 1.686 6.923 7.536 1.00 95.12 87 MET A CA 1
ATOM 690 C C . MET A 1 87 ? 1.638 8.000 6.464 1.00 95.12 87 MET A C 1
ATOM 692 O O . MET A 1 87 ? 1.564 7.686 5.279 1.00 95.12 87 MET A O 1
ATOM 696 N N . ASP A 1 88 ? 1.710 9.264 6.864 1.00 94.12 88 ASP A N 1
ATOM 697 C CA . ASP A 1 88 ? 1.909 10.355 5.909 1.00 94.12 88 ASP A CA 1
ATOM 698 C C . ASP A 1 88 ? 3.350 10.348 5.382 1.00 94.12 88 ASP A C 1
ATOM 700 O O . ASP A 1 88 ? 4.298 10.310 6.167 1.00 94.12 88 ASP A O 1
ATOM 704 N N . VAL A 1 89 ? 3.525 10.408 4.060 1.00 90.75 89 VAL A N 1
ATOM 705 C CA . VAL A 1 89 ? 4.855 10.368 3.429 1.00 90.75 89 VAL A CA 1
ATOM 706 C C . VAL A 1 89 ? 5.651 11.642 3.708 1.00 90.75 89 VAL A C 1
ATOM 708 O O . VAL A 1 89 ? 6.869 11.580 3.842 1.00 90.75 89 VAL A O 1
ATOM 711 N N . THR A 1 90 ? 4.984 12.793 3.807 1.00 89.06 90 THR A N 1
ATOM 712 C CA . THR A 1 90 ? 5.660 14.089 3.959 1.00 89.06 90 THR A CA 1
ATOM 713 C C . THR A 1 90 ? 6.117 14.330 5.392 1.00 89.06 90 THR A C 1
ATOM 715 O O . THR A 1 90 ? 7.275 14.661 5.636 1.00 89.06 90 THR A O 1
ATOM 718 N N . THR A 1 91 ? 5.214 14.174 6.359 1.00 90.81 91 THR A N 1
ATOM 719 C CA . THR A 1 91 ? 5.493 14.463 7.774 1.00 90.81 91 THR A CA 1
ATOM 720 C C . THR A 1 91 ? 5.988 13.252 8.556 1.00 90.81 91 THR A C 1
ATOM 722 O O . THR A 1 91 ? 6.398 13.404 9.706 1.00 90.81 91 THR A O 1
ATOM 725 N N . HIS A 1 92 ? 5.938 12.053 7.963 1.00 90.88 92 HIS A N 1
ATOM 726 C CA . HIS A 1 92 ? 6.160 10.780 8.651 1.00 90.88 92 HIS A CA 1
ATOM 727 C C . HIS A 1 92 ? 5.219 10.559 9.848 1.00 90.88 92 HIS A C 1
ATOM 729 O O . HIS A 1 92 ? 5.536 9.780 10.747 1.00 90.88 92 HIS A O 1
ATOM 735 N N . PHE A 1 93 ? 4.062 11.232 9.880 1.00 94.19 93 PHE A N 1
ATOM 736 C CA . PHE A 1 93 ? 3.082 11.078 10.951 1.00 94.19 93 PHE A CA 1
ATOM 737 C C . PHE A 1 93 ? 2.483 9.660 10.937 1.00 94.19 93 PHE A C 1
ATOM 739 O O . PHE A 1 93 ? 1.883 9.283 9.925 1.00 94.19 93 PHE A O 1
ATOM 746 N N . PRO A 1 94 ? 2.609 8.878 12.028 1.00 95.69 94 PRO A N 1
ATOM 747 C CA . PRO A 1 94 ? 2.046 7.539 12.108 1.00 95.69 94 PRO A CA 1
ATOM 748 C C . PRO A 1 94 ? 0.687 7.533 12.824 1.00 95.69 94 PRO A C 1
ATOM 750 O O . PRO A 1 94 ? 0.543 8.058 13.926 1.00 95.69 94 PRO A O 1
ATOM 753 N N . GLU A 1 95 ? -0.287 6.832 12.253 1.00 96.12 95 GLU A N 1
ATOM 754 C CA . GLU A 1 95 ? -1.547 6.467 12.900 1.00 96.12 95 GLU A CA 1
ATOM 755 C C . GLU A 1 95 ? -1.677 4.937 12.890 1.00 96.12 95 GLU A C 1
ATOM 757 O O . GLU A 1 95 ? -1.448 4.285 11.872 1.00 96.12 95 GLU A O 1
ATOM 762 N N . ALA A 1 96 ? -2.047 4.347 14.027 1.00 95.25 96 ALA A N 1
ATOM 763 C CA . ALA A 1 96 ? -2.201 2.903 14.162 1.00 95.25 96 ALA A CA 1
ATOM 764 C C . ALA A 1 96 ? -3.564 2.562 14.776 1.00 95.25 96 ALA A C 1
ATOM 766 O O . ALA A 1 96 ? -3.852 2.893 15.928 1.00 95.25 96 ALA A O 1
ATOM 767 N N . ILE A 1 97 ? -4.405 1.881 14.002 1.00 95.12 97 ILE A N 1
ATOM 768 C CA . ILE A 1 97 ? -5.800 1.586 14.324 1.00 95.12 97 ILE A CA 1
ATOM 769 C C . ILE A 1 97 ? -5.939 0.078 14.581 1.00 95.12 97 ILE A C 1
ATOM 771 O O . ILE A 1 97 ? -5.738 -0.728 13.671 1.00 95.12 97 ILE A O 1
ATOM 775 N N . PRO A 1 98 ? -6.277 -0.356 15.807 1.00 95.06 98 PRO A N 1
ATOM 776 C CA . PRO A 1 98 ? -6.420 -1.775 16.103 1.00 95.06 98 PRO A CA 1
ATOM 777 C C . PRO A 1 98 ? -7.737 -2.321 15.532 1.00 95.06 98 PRO A C 1
ATOM 779 O O . PRO A 1 98 ? -8.817 -1.833 15.867 1.00 95.06 98 PRO A O 1
ATOM 782 N N . LEU A 1 99 ? -7.656 -3.381 14.727 1.00 95.38 99 LEU A N 1
ATOM 783 C CA . LEU A 1 99 ? -8.796 -4.009 14.059 1.00 95.38 99 LEU A CA 1
ATOM 784 C C . LEU A 1 99 ? -9.046 -5.438 14.558 1.00 95.38 99 LEU A C 1
ATOM 786 O O . LEU A 1 99 ? -8.133 -6.186 14.912 1.00 95.38 99 LEU A O 1
ATOM 790 N N . ARG A 1 100 ? -10.317 -5.852 14.548 1.00 94.19 100 ARG A N 1
ATOM 791 C CA . ARG A 1 100 ? -10.732 -7.244 14.823 1.00 94.19 100 ARG A CA 1
ATOM 792 C C . ARG A 1 100 ? -10.545 -8.167 13.624 1.00 94.19 100 ARG A C 1
ATOM 794 O O . ARG A 1 100 ? -10.419 -9.371 13.782 1.00 94.19 100 ARG A O 1
ATOM 801 N N . ASN A 1 101 ? -10.604 -7.607 12.423 1.00 92.12 101 ASN A N 1
ATOM 802 C CA . ASN A 1 101 ? -10.428 -8.306 11.161 1.00 92.12 101 ASN A CA 1
ATOM 803 C C . ASN A 1 101 ? -9.938 -7.305 10.109 1.00 92.12 101 ASN A C 1
ATOM 805 O O . ASN A 1 101 ? -10.112 -6.101 10.279 1.00 92.12 101 ASN A O 1
ATOM 809 N N . ILE A 1 102 ? -9.373 -7.818 9.024 1.00 92.25 102 ILE A N 1
ATOM 810 C CA . ILE A 1 102 ? -8.832 -7.021 7.916 1.00 92.25 102 ILE A CA 1
ATOM 811 C C . ILE A 1 102 ? -9.775 -6.969 6.710 1.00 92.25 102 ILE A C 1
ATOM 813 O O . ILE A 1 102 ? -9.333 -6.690 5.607 1.00 92.25 102 ILE A O 1
ATOM 817 N N . LYS A 1 103 ? -11.077 -7.245 6.871 1.00 92.31 103 LYS A N 1
ATOM 818 C CA . LYS A 1 103 ? -12.018 -7.183 5.739 1.00 92.31 103 LYS A CA 1
ATOM 819 C C . LYS A 1 103 ? -12.025 -5.775 5.147 1.00 92.31 103 LYS A C 1
ATOM 821 O O . LYS A 1 103 ? -12.035 -4.802 5.900 1.00 92.31 103 LYS A O 1
ATOM 826 N N . THR A 1 104 ? -12.151 -5.677 3.823 1.00 92.12 104 THR A N 1
ATOM 827 C CA . THR A 1 104 ? -12.174 -4.401 3.091 1.00 92.12 104 THR A CA 1
ATOM 828 C C . THR A 1 104 ? -13.049 -3.346 3.753 1.00 92.12 104 THR A C 1
ATOM 830 O O . THR A 1 104 ? -12.599 -2.233 3.977 1.00 92.12 104 THR A O 1
ATOM 833 N N . ARG A 1 105 ? -14.289 -3.694 4.120 1.00 92.25 105 ARG A N 1
ATOM 834 C CA . ARG A 1 105 ? -15.223 -2.737 4.727 1.00 92.25 105 ARG A CA 1
ATOM 835 C C . ARG A 1 105 ? -14.683 -2.133 6.024 1.00 92.25 105 ARG A C 1
ATOM 837 O O . ARG A 1 105 ? -14.752 -0.931 6.206 1.00 92.25 105 ARG A O 1
ATOM 844 N N . THR A 1 106 ? -14.095 -2.954 6.892 1.00 93.88 106 THR A N 1
ATOM 845 C CA . THR A 1 106 ? -13.509 -2.490 8.157 1.00 93.88 106 THR A CA 1
ATOM 846 C C . THR A 1 106 ? -12.315 -1.561 7.924 1.00 93.88 106 THR A C 1
ATOM 848 O O . THR A 1 106 ? -12.144 -0.587 8.656 1.00 93.88 106 THR A O 1
ATOM 851 N N . VAL A 1 107 ? -11.516 -1.836 6.891 1.00 94.31 107 VAL A N 1
ATOM 852 C CA . VAL A 1 107 ? -10.403 -0.973 6.472 1.00 94.31 107 VAL A CA 1
ATOM 853 C C . VAL A 1 107 ? -10.921 0.357 5.917 1.00 94.31 107 VAL A C 1
ATOM 855 O O . VAL A 1 107 ? -10.464 1.409 6.354 1.00 94.31 107 VAL A O 1
ATOM 858 N N . VAL A 1 108 ? -11.909 0.326 5.016 1.00 94.44 108 VAL A N 1
ATOM 859 C CA . VAL A 1 108 ? -12.525 1.528 4.427 1.00 94.44 108 VAL A CA 1
ATOM 860 C C . VAL A 1 108 ? -13.182 2.396 5.501 1.00 94.44 108 VAL A C 1
ATOM 862 O O . VAL A 1 108 ? -12.917 3.592 5.546 1.00 94.44 108 VAL A O 1
ATOM 865 N N . ASP A 1 109 ? -13.954 1.811 6.421 1.00 94.81 109 ASP A N 1
ATOM 866 C CA . ASP A 1 109 ? -14.578 2.548 7.531 1.00 94.81 109 ASP A CA 1
ATOM 867 C C . ASP A 1 109 ? -13.517 3.252 8.404 1.00 94.81 109 ASP A C 1
ATOM 869 O O . ASP A 1 109 ? -13.695 4.396 8.826 1.00 94.81 109 ASP A O 1
ATOM 873 N N . SER A 1 110 ? -12.380 2.587 8.642 1.00 95.25 110 SER A N 1
ATOM 874 C CA . SER A 1 110 ? -11.260 3.159 9.403 1.00 95.25 110 SER A CA 1
ATOM 875 C C . SER A 1 110 ? -10.555 4.285 8.639 1.00 95.25 110 SER A C 1
ATOM 877 O O . SER A 1 110 ? -10.185 5.294 9.241 1.00 95.25 110 SER A O 1
ATOM 879 N N . LEU A 1 111 ? -10.402 4.145 7.318 1.00 94.88 111 LEU A N 1
ATOM 880 C CA . LEU A 1 111 ? -9.853 5.188 6.448 1.00 94.88 111 LEU A CA 1
ATOM 881 C C . LEU A 1 111 ? -10.750 6.418 6.389 1.00 94.88 111 LEU A C 1
ATOM 883 O O . LEU A 1 111 ? -10.255 7.529 6.522 1.00 94.88 111 LEU A O 1
ATOM 887 N N . LEU A 1 112 ? -12.063 6.237 6.261 1.00 94.81 112 LEU A N 1
ATOM 888 C CA . LEU A 1 112 ? -13.019 7.345 6.265 1.00 94.81 112 LEU A CA 1
ATOM 889 C C . LEU A 1 112 ? -12.953 8.141 7.574 1.00 94.81 112 LEU A C 1
ATOM 891 O O . LEU A 1 112 ? -12.973 9.373 7.553 1.00 94.81 112 LEU A O 1
ATOM 895 N N . LEU A 1 113 ? -12.804 7.457 8.714 1.00 95.56 113 LEU A N 1
ATOM 896 C CA . LEU A 1 113 ? -12.602 8.125 10.000 1.00 95.56 113 LEU A CA 1
ATOM 897 C C . LEU A 1 113 ? -11.285 8.914 10.029 1.00 95.56 113 LEU A C 1
ATOM 899 O O . LEU A 1 113 ? -11.250 10.031 10.545 1.00 95.56 113 LEU A O 1
ATOM 903 N N . PHE A 1 114 ? -10.213 8.369 9.457 1.00 95.38 114 PHE A N 1
ATOM 904 C CA . PHE A 1 114 ? -8.946 9.085 9.324 1.00 95.38 114 PHE A CA 1
ATOM 905 C C . PHE A 1 114 ? -9.087 10.322 8.419 1.00 95.38 114 PHE A C 1
ATOM 907 O O . PHE A 1 114 ? -8.724 11.425 8.828 1.00 95.38 114 PHE A O 1
ATOM 914 N N . PHE A 1 115 ? -9.711 10.182 7.248 1.00 94.75 115 PHE A N 1
ATOM 915 C CA . PHE A 1 115 ? -9.949 11.289 6.316 1.00 94.75 115 PHE A CA 1
ATOM 916 C C . PHE A 1 115 ? -10.834 12.384 6.913 1.00 94.75 115 PHE A C 1
ATOM 918 O O . PHE A 1 115 ? -10.610 13.563 6.661 1.00 94.75 115 PHE A O 1
ATOM 925 N N . SER A 1 116 ? -11.786 12.029 7.781 1.00 94.94 116 SER A N 1
ATOM 926 C CA . SER A 1 116 ? -12.608 13.019 8.488 1.00 94.94 116 SER A CA 1
ATOM 927 C C . SER A 1 116 ? -11.805 13.928 9.430 1.00 94.94 116 SER A C 1
ATOM 929 O O . SER A 1 116 ? -12.244 15.036 9.733 1.00 94.94 116 SER A O 1
ATOM 931 N N . ARG A 1 117 ? -10.629 13.476 9.892 1.00 94.25 117 ARG A N 1
ATOM 932 C CA . ARG A 1 117 ? -9.752 14.222 10.808 1.00 94.25 117 ARG A CA 1
ATOM 933 C C . ARG A 1 117 ? -8.702 15.052 10.074 1.00 94.25 117 ARG A C 1
ATOM 935 O O . ARG A 1 117 ? -8.400 16.153 10.524 1.00 94.25 117 ARG A O 1
ATOM 942 N N . PHE A 1 118 ? -8.134 14.517 8.994 1.00 92.62 118 PHE A N 1
ATOM 943 C CA . PHE A 1 118 ? -6.963 15.098 8.320 1.00 92.62 118 PHE A CA 1
ATOM 944 C C . PHE A 1 118 ? -7.244 15.623 6.906 1.00 92.62 118 PHE A C 1
ATOM 946 O O . PHE A 1 118 ? -6.410 16.331 6.348 1.00 92.62 118 PHE A O 1
ATOM 953 N N . GLY A 1 119 ? -8.415 15.323 6.343 1.00 93.50 119 GLY A N 1
ATOM 954 C CA . GLY A 1 119 ? -8.755 15.600 4.950 1.00 93.50 119 GLY A CA 1
ATOM 955 C C . GLY A 1 119 ? -8.535 14.395 4.033 1.00 93.50 119 GLY A C 1
ATOM 956 O O . GLY A 1 119 ? -8.045 13.342 4.449 1.00 93.50 119 GLY A O 1
ATOM 957 N N . LEU A 1 120 ? -8.943 14.550 2.772 1.00 94.81 120 LEU A N 1
ATOM 958 C CA . LEU A 1 120 ? -8.769 13.526 1.743 1.00 94.81 120 LEU A CA 1
ATOM 959 C C . LEU A 1 120 ? -7.361 13.625 1.133 1.00 94.81 120 LEU A C 1
ATOM 961 O O . LEU A 1 120 ? -6.974 14.715 0.702 1.00 94.81 120 LEU A O 1
ATOM 965 N N . PRO A 1 121 ? -6.602 12.518 1.064 1.00 94.62 121 PRO A N 1
ATOM 966 C CA . PRO A 1 121 ? -5.329 12.490 0.358 1.00 94.62 121 PRO A CA 1
ATOM 967 C C . PRO A 1 121 ? -5.546 12.542 -1.157 1.00 94.62 121 PRO A C 1
ATOM 969 O O . PRO A 1 121 ? -6.608 12.193 -1.665 1.00 94.62 121 PRO A O 1
ATOM 972 N N . LYS A 1 122 ? -4.501 12.907 -1.901 1.00 93.44 122 LYS A N 1
ATOM 973 C CA . LYS A 1 122 ? -4.464 12.743 -3.362 1.00 93.44 122 LYS A CA 1
ATOM 974 C C . LYS A 1 122 ? -4.158 11.297 -3.737 1.00 93.44 122 LYS A C 1
ATOM 976 O O . LYS A 1 122 ? -4.726 10.768 -4.690 1.00 93.44 122 LYS A O 1
ATOM 981 N N . GLU A 1 123 ? -3.268 10.666 -2.974 1.00 92.81 123 GLU A N 1
ATOM 982 C CA . GLU A 1 123 ? -2.774 9.319 -3.233 1.00 92.81 123 GLU A CA 1
ATOM 983 C C . GLU A 1 1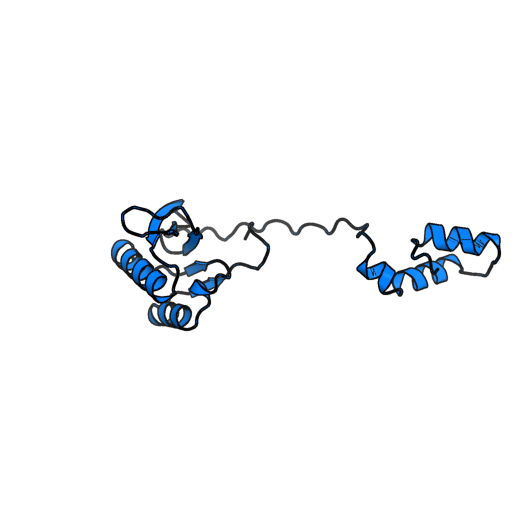23 ? -2.781 8.453 -1.970 1.00 92.81 123 GLU A C 1
ATOM 985 O O . GLU A 1 123 ? -2.321 8.857 -0.899 1.00 92.81 123 GLU A O 1
ATOM 990 N N . VAL A 1 124 ? -3.246 7.215 -2.122 1.00 94.25 124 VAL A N 1
ATOM 991 C CA . VAL A 1 124 ? -3.134 6.166 -1.105 1.00 94.25 124 VAL A CA 1
ATOM 992 C C . VAL A 1 124 ? -2.286 5.045 -1.679 1.00 94.25 124 VAL A C 1
ATOM 994 O O . VAL A 1 124 ? -2.667 4.411 -2.664 1.00 94.25 124 VAL A O 1
ATOM 997 N N . GLN A 1 125 ? -1.142 4.779 -1.055 1.00 92.19 125 GLN A N 1
ATOM 998 C CA . GLN A 1 125 ? -0.276 3.669 -1.419 1.00 92.19 125 GLN A CA 1
ATOM 999 C C . GLN A 1 125 ? -0.481 2.493 -0.471 1.00 92.19 125 GLN A C 1
ATOM 1001 O O . GLN A 1 125 ? -0.374 2.637 0.742 1.00 92.19 125 GLN A O 1
ATOM 1006 N N . SER A 1 126 ? -0.721 1.318 -1.042 1.00 91.44 126 SER A N 1
ATOM 1007 C CA . SER A 1 126 ? -0.912 0.061 -0.314 1.00 91.44 126 SER A CA 1
ATOM 1008 C C . SER A 1 126 ? -0.016 -1.040 -0.870 1.00 91.44 126 SER A C 1
ATOM 1010 O O . SER A 1 126 ? 0.508 -0.942 -1.988 1.00 91.44 126 SER A O 1
ATOM 1012 N N . ASP A 1 127 ? 0.160 -2.102 -0.090 1.00 84.56 127 ASP A N 1
ATOM 1013 C CA . ASP A 1 127 ? 0.701 -3.353 -0.600 1.00 84.56 127 ASP A CA 1
ATOM 1014 C C . ASP A 1 127 ? -0.330 -4.101 -1.475 1.00 84.56 127 ASP A C 1
ATOM 1016 O O . ASP A 1 127 ? -1.456 -3.654 -1.703 1.00 84.56 127 ASP A O 1
ATOM 1020 N N . ARG A 1 128 ? 0.051 -5.271 -2.002 1.00 75.12 128 ARG A N 1
ATOM 1021 C CA . ARG A 1 128 ? -0.841 -6.118 -2.819 1.00 75.12 128 ARG A CA 1
ATOM 1022 C C . ARG A 1 128 ? -1.815 -6.961 -1.989 1.00 75.12 128 ARG A C 1
ATOM 1024 O O . ARG A 1 128 ? -2.309 -7.977 -2.482 1.00 75.12 128 ARG A O 1
ATOM 1031 N N . GLY A 1 129 ? -2.106 -6.567 -0.750 1.00 76.44 129 GLY A N 1
ATOM 1032 C CA . GLY A 1 129 ? -3.096 -7.227 0.087 1.00 76.44 129 GLY A CA 1
ATOM 1033 C C . GLY A 1 129 ? -4.470 -7.286 -0.590 1.00 76.44 129 GLY A C 1
ATOM 1034 O O . GLY A 1 129 ? -4.937 -6.329 -1.214 1.00 76.44 129 GLY A O 1
ATOM 1035 N N . THR A 1 130 ? -5.165 -8.417 -0.450 1.00 76.88 130 THR A N 1
ATOM 1036 C CA . THR A 1 130 ? -6.524 -8.613 -1.000 1.00 76.88 130 THR A CA 1
ATOM 1037 C C 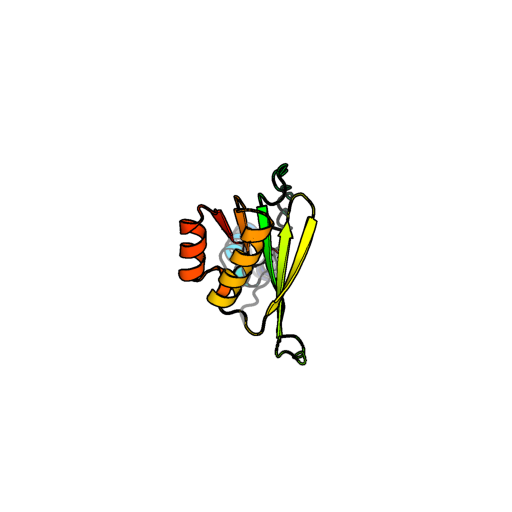. THR A 1 130 ? -7.532 -7.601 -0.451 1.00 76.88 130 THR A C 1
ATOM 1039 O O . THR A 1 130 ? -8.491 -7.237 -1.128 1.00 76.88 130 THR A O 1
ATOM 1042 N N . ASN A 1 131 ? -7.284 -7.096 0.757 1.00 80.00 131 ASN A N 1
ATOM 1043 C CA . ASN A 1 131 ? -8.127 -6.107 1.427 1.00 80.00 131 ASN A CA 1
ATOM 1044 C C . ASN A 1 131 ? -8.054 -4.725 0.761 1.00 80.00 131 ASN A C 1
ATOM 1046 O O . ASN A 1 131 ? -9.034 -3.986 0.794 1.00 80.00 131 ASN A O 1
ATOM 1050 N N . PHE A 1 132 ? -6.925 -4.409 0.120 1.00 78.81 132 PHE A N 1
ATOM 1051 C CA . PHE A 1 132 ? -6.705 -3.153 -0.600 1.00 78.81 132 PHE A CA 1
ATOM 1052 C C . PHE A 1 132 ? -6.989 -3.290 -2.099 1.00 78.81 132 PHE A C 1
ATOM 1054 O O . PHE A 1 132 ? -7.312 -2.316 -2.760 1.00 78.81 132 PHE A O 1
ATOM 1061 N N . THR A 1 133 ? -6.931 -4.500 -2.656 1.00 78.12 133 THR A N 1
ATOM 1062 C CA . THR A 1 133 ? -7.162 -4.736 -4.096 1.00 78.12 133 THR A CA 1
ATOM 1063 C C . THR A 1 133 ? -8.600 -5.125 -4.445 1.00 78.12 133 THR A C 1
ATOM 1065 O O . THR A 1 133 ? -8.931 -5.250 -5.621 1.00 78.12 133 THR A O 1
ATOM 1068 N N . SER A 1 134 ? -9.483 -5.305 -3.461 1.00 83.94 134 SER A N 1
ATOM 1069 C CA . SER A 1 134 ? -10.896 -5.621 -3.712 1.00 83.94 134 SER A CA 1
ATOM 1070 C C . SER A 1 134 ? -11.645 -4.492 -4.443 1.00 83.94 134 SER A C 1
ATOM 1072 O O . SER A 1 134 ? -11.380 -3.316 -4.205 1.00 83.94 134 SER A O 1
ATOM 1074 N N . GLY A 1 135 ? -12.645 -4.840 -5.264 1.00 86.06 135 GLY A N 1
ATOM 1075 C CA . GLY A 1 135 ? -13.436 -3.853 -6.020 1.00 86.06 135 GLY A CA 1
ATOM 1076 C C . GLY A 1 135 ? -14.165 -2.825 -5.146 1.00 86.06 135 GLY A C 1
ATOM 1077 O O . GLY A 1 135 ? -14.286 -1.673 -5.536 1.00 86.06 135 GLY A O 1
ATOM 1078 N N . VAL A 1 136 ? -14.566 -3.204 -3.927 1.00 88.12 136 VAL A N 1
ATOM 1079 C CA . VAL A 1 136 ? -15.170 -2.276 -2.950 1.00 88.12 136 VAL A CA 1
ATOM 1080 C C . VAL A 1 136 ? -14.176 -1.199 -2.503 1.00 88.12 136 VAL A C 1
ATOM 1082 O O . VAL A 1 136 ? -14.568 -0.059 -2.287 1.00 88.12 136 VAL A O 1
ATOM 1085 N N . PHE A 1 137 ? -12.894 -1.549 -2.359 1.00 90.75 137 PHE A N 1
ATOM 1086 C CA . PHE A 1 137 ? -11.860 -0.582 -1.991 1.00 90.75 137 PHE A CA 1
ATOM 1087 C C . PHE A 1 137 ? -11.613 0.407 -3.129 1.00 90.75 137 PHE A C 1
ATOM 1089 O O . PHE A 1 137 ? -11.624 1.610 -2.898 1.00 90.75 137 PHE A O 1
ATOM 1096 N N . GLN A 1 138 ? -11.450 -0.110 -4.351 1.00 90.56 138 GLN A N 1
ATOM 1097 C CA . GLN A 1 138 ? -11.256 0.707 -5.553 1.00 90.56 138 GLN A CA 1
ATOM 1098 C C . GLN A 1 138 ? -12.423 1.677 -5.743 1.00 90.56 138 GLN A C 1
ATOM 1100 O O . GLN A 1 138 ? -12.202 2.877 -5.827 1.00 90.56 138 GLN A O 1
ATOM 1105 N N . GLN A 1 139 ? -13.660 1.178 -5.661 1.00 92.62 139 GLN A N 1
ATOM 1106 C CA . GLN A 1 139 ? -14.855 2.013 -5.755 1.00 92.62 139 GLN A CA 1
ATOM 1107 C C . GLN A 1 139 ? -14.874 3.124 -4.694 1.00 92.62 139 GLN A C 1
ATOM 1109 O O . GLN A 1 139 ? -15.177 4.267 -5.016 1.00 92.62 139 GLN A O 1
ATOM 1114 N N . ALA A 1 140 ? -14.528 2.814 -3.440 1.00 91.94 140 ALA A N 1
ATOM 1115 C CA . ALA A 1 140 ? -14.487 3.819 -2.381 1.00 91.94 140 ALA A CA 1
ATOM 1116 C C . ALA A 1 140 ? -13.419 4.897 -2.633 1.00 91.94 140 ALA A C 1
ATOM 1118 O O . ALA A 1 140 ? -13.654 6.064 -2.336 1.00 91.94 140 ALA A O 1
ATOM 1119 N N . MET A 1 141 ? -12.251 4.530 -3.169 1.00 94.06 141 MET A N 1
ATOM 1120 C CA . MET A 1 141 ? -11.215 5.505 -3.529 1.00 94.06 141 MET A CA 1
ATOM 1121 C C . MET A 1 141 ? -11.651 6.364 -4.724 1.00 94.06 141 MET A C 1
ATOM 1123 O O . MET A 1 141 ? -11.497 7.584 -4.673 1.00 94.06 141 MET A O 1
ATOM 1127 N N . ASP A 1 142 ? -12.266 5.755 -5.741 1.00 94.19 142 ASP A N 1
ATOM 1128 C CA . ASP A 1 142 ? -12.768 6.443 -6.935 1.00 94.19 142 ASP A CA 1
ATOM 1129 C C . ASP A 1 142 ? -13.865 7.463 -6.587 1.00 94.19 142 ASP A C 1
ATOM 1131 O O . ASP A 1 142 ? -13.819 8.605 -7.045 1.00 94.19 142 ASP A O 1
ATOM 1135 N N . GLU A 1 143 ? -14.822 7.091 -5.729 1.00 94.50 143 GLU A N 1
ATOM 1136 C CA . GLU A 1 143 ? -15.892 7.984 -5.255 1.00 94.50 143 GLU A CA 1
ATOM 1137 C C . GLU A 1 143 ? -15.349 9.191 -4.473 1.00 94.50 143 GLU A C 1
ATOM 1139 O O . GLU A 1 143 ? -15.939 10.273 -4.504 1.00 94.50 143 GLU A O 1
ATOM 1144 N N . LEU A 1 144 ? -14.211 9.023 -3.798 1.00 93.19 144 LEU A N 1
ATOM 1145 C CA . LEU A 1 144 ? -13.529 10.083 -3.056 1.00 93.19 144 LEU A CA 1
ATOM 1146 C C . LEU A 1 144 ? -12.528 10.877 -3.913 1.00 93.19 144 LEU A C 1
ATOM 1148 O O . LEU A 1 144 ? -11.939 11.836 -3.415 1.00 93.19 144 LEU A O 1
ATOM 1152 N N . GLY A 1 145 ? -12.323 10.497 -5.179 1.00 94.19 145 GLY A N 1
ATOM 1153 C CA . GLY A 1 145 ? -11.333 11.114 -6.066 1.00 94.19 145 GLY A CA 1
ATOM 1154 C C . GLY A 1 145 ? -9.879 10.849 -5.656 1.00 94.19 145 GLY A C 1
ATOM 1155 O O . GLY A 1 145 ? -9.000 11.654 -5.965 1.00 94.19 145 GLY A O 1
ATOM 1156 N N . ILE A 1 146 ? -9.622 9.749 -4.944 1.00 94.81 146 ILE A N 1
ATOM 1157 C CA . ILE A 1 146 ? -8.304 9.367 -4.427 1.00 94.81 146 ILE A CA 1
ATOM 1158 C C . ILE A 1 146 ? -7.639 8.394 -5.401 1.00 94.81 146 ILE A C 1
ATOM 1160 O O . ILE A 1 146 ? -8.209 7.365 -5.758 1.00 94.81 146 ILE A O 1
ATOM 1164 N N . THR A 1 147 ? -6.389 8.661 -5.781 1.00 93.19 147 THR A N 1
ATOM 1165 C CA . THR A 1 147 ? -5.621 7.737 -6.625 1.00 93.19 147 THR A CA 1
ATOM 1166 C C . THR A 1 147 ? -5.031 6.608 -5.784 1.00 93.19 147 THR A C 1
ATOM 1168 O O . THR A 1 147 ? -4.226 6.840 -4.878 1.00 93.19 147 THR A O 1
ATOM 1171 N N . GLN A 1 148 ? -5.390 5.364 -6.099 1.00 91.06 148 GLN A N 1
ATOM 1172 C CA . GLN A 1 148 ? -4.781 4.197 -5.470 1.00 91.06 148 GLN A CA 1
ATOM 1173 C C . GLN A 1 148 ? -3.473 3.810 -6.172 1.00 91.06 148 GLN A C 1
ATOM 1175 O O . GLN A 1 148 ? -3.449 3.509 -7.365 1.00 91.06 148 GLN A O 1
ATOM 1180 N N . VAL A 1 149 ? -2.390 3.723 -5.401 1.00 88.81 149 VAL A N 1
ATOM 1181 C CA . VAL A 1 149 ? -1.094 3.201 -5.844 1.00 88.81 149 VAL A CA 1
ATOM 1182 C C . VAL A 1 149 ? -0.844 1.858 -5.163 1.00 88.81 149 VAL A C 1
ATOM 1184 O O . VAL A 1 149 ? -0.939 1.725 -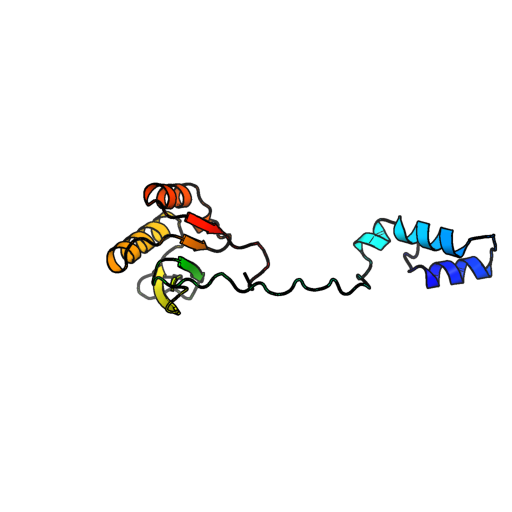3.944 1.00 88.81 149 VAL A O 1
ATOM 1187 N N . VAL A 1 150 ? -0.516 0.833 -5.944 1.00 85.25 150 VAL A N 1
ATOM 1188 C CA . VAL A 1 150 ? -0.222 -0.506 -5.418 1.00 85.25 150 VAL A CA 1
ATOM 1189 C C . VAL A 1 150 ? 1.252 -0.809 -5.640 1.00 85.25 150 VAL A C 1
ATOM 1191 O O . VAL A 1 150 ? 1.735 -0.745 -6.775 1.00 85.25 150 VAL A O 1
ATOM 1194 N N . SER A 1 151 ? 1.974 -1.151 -4.572 1.00 73.31 151 SER A N 1
ATOM 1195 C CA . SER A 1 151 ? 3.402 -1.463 -4.666 1.00 73.31 151 SER A CA 1
ATOM 1196 C C . SER A 1 151 ? 3.666 -2.695 -5.547 1.00 73.31 151 SER A C 1
ATOM 1198 O O . SER A 1 151 ? 2.801 -3.552 -5.778 1.00 73.31 151 SER A O 1
ATOM 1200 N N . SER A 1 152 ? 4.873 -2.775 -6.113 1.00 57.97 152 SER A N 1
ATOM 1201 C CA . SER A 1 152 ? 5.282 -3.933 -6.910 1.00 57.97 152 SER A CA 1
ATOM 1202 C C . SER A 1 152 ? 5.477 -5.163 -6.011 1.00 57.97 152 SER A C 1
ATOM 1204 O O . SER A 1 152 ? 6.001 -5.068 -4.902 1.00 57.97 152 SER A O 1
ATOM 1206 N N . ALA A 1 153 ? 5.033 -6.344 -6.461 1.00 47.81 153 ALA A N 1
ATOM 1207 C CA . ALA A 1 153 ? 5.237 -7.573 -5.693 1.00 47.81 153 ALA A CA 1
ATOM 1208 C C . ALA A 1 153 ? 6.741 -7.848 -5.533 1.00 47.81 153 ALA A C 1
ATOM 1210 O O . ALA A 1 153 ? 7.487 -7.766 -6.507 1.00 47.81 153 ALA A O 1
ATOM 1211 N N . TYR A 1 154 ? 7.163 -8.235 -4.325 1.00 41.31 154 TYR A N 1
ATOM 1212 C CA . TYR A 1 154 ? 8.540 -8.639 -4.006 1.00 41.31 154 TYR A CA 1
ATOM 1213 C C . TYR A 1 154 ? 9.625 -7.545 -4.128 1.00 41.31 154 TYR A C 1
ATOM 1215 O O . TYR A 1 154 ? 10.793 -7.879 -4.318 1.00 41.31 154 TYR A O 1
ATOM 1223 N N . HIS A 1 155 ? 9.294 -6.258 -3.964 1.00 46.47 155 HIS A N 1
ATOM 1224 C CA . HIS A 1 155 ? 10.289 -5.199 -3.717 1.00 46.47 155 HIS A CA 1
ATOM 1225 C C . HIS A 1 155 ? 9.874 -4.316 -2.527 1.00 46.47 155 HIS A C 1
ATOM 1227 O O . HIS A 1 155 ? 9.237 -3.285 -2.721 1.00 46.47 155 HIS A O 1
ATOM 1233 N N . PRO A 1 156 ? 10.268 -4.664 -1.285 1.00 41.38 156 PRO A N 1
ATOM 1234 C CA . PRO A 1 156 ? 9.987 -3.854 -0.090 1.00 41.38 156 PRO A CA 1
ATOM 1235 C C . PRO A 1 156 ? 10.757 -2.515 -0.045 1.00 41.38 156 PRO A C 1
ATOM 1237 O O . PRO A 1 156 ? 10.784 -1.861 0.989 1.00 41.38 156 PRO A O 1
ATOM 1240 N N . GLN A 1 157 ? 11.421 -2.128 -1.140 1.00 51.47 157 GLN A N 1
ATOM 1241 C CA . GLN A 1 157 ? 12.167 -0.872 -1.292 1.00 51.47 157 GLN A CA 1
ATOM 1242 C C . GLN A 1 157 ? 11.434 0.164 -2.169 1.00 51.47 157 GLN A C 1
ATOM 1244 O O . GLN A 1 157 ? 12.026 1.189 -2.497 1.00 51.47 157 GLN A O 1
ATOM 1249 N N . SER A 1 158 ? 10.201 -0.123 -2.610 1.00 44.41 158 SER A N 1
ATOM 1250 C CA . SER A 1 158 ? 9.352 0.804 -3.385 1.00 44.41 158 SER A CA 1
ATOM 1251 C C . SER A 1 158 ? 8.467 1.676 -2.503 1.00 44.41 158 SER A C 1
ATOM 1253 O O . SER A 1 158 ? 7.984 1.157 -1.476 1.00 44.41 158 SER A O 1
#

Foldseek 3Di:
DDDLDDLVVVLVVCVVPDDDPPSSVVSNVVSVPDPCNVVVPDPPDPPPDPPDDDPPQDQDWQQEKEWEKDAQDPQDPVQFRIWIWIATPHPRDIDIDTHNDLALVRNLVVVVVVCVPVNDHQEYEYEPDPSCPDPVNVVSCVVRNHHYHYDDPPDPSD